Protein AF-A0A377JZY9-F1 (afdb_monomer_lite)

Secondary structure (DSSP, 8-state):
----SSHHHHHHHHTT-HHHHHHHHHHHTGGGS-TT--EEETTTEEE---------SSEEE-SS--------SS--------GGGEEEEEEEETTTTEEEEEE------------------

Structure (mmCIF, N/CA/C/O backbone):
data_AF-A0A377JZY9-F1
#
_entry.id   AF-A0A377JZY9-F1
#
loop_
_atom_site.group_PDB
_atom_site.id
_atom_site.type_symbol
_atom_site.label_atom_id
_atom_site.label_alt_id
_atom_site.label_comp_id
_atom_site.label_asym_id
_atom_site.label_entity_id
_atom_site.label_seq_id
_atom_site.pdbx_PDB_ins_code
_atom_site.Cartn_x
_atom_site.Cartn_y
_atom_site.Cartn_z
_atom_site.occupancy
_atom_site.B_iso_or_equiv
_atom_site.auth_seq_id
_atom_site.auth_comp_id
_atom_site.auth_asym_id
_atom_site.auth_atom_id
_atom_site.pdbx_PDB_model_num
ATOM 1 N N . MET A 1 1 ? 12.559 1.291 -0.035 1.00 84.06 1 MET A N 1
ATOM 2 C CA . MET A 1 1 ? 11.722 0.525 0.909 1.00 84.06 1 MET A CA 1
ATOM 3 C C . MET A 1 1 ? 12.295 0.697 2.303 1.00 84.06 1 MET A C 1
ATOM 5 O O . MET A 1 1 ? 13.511 0.614 2.439 1.00 84.06 1 MET A O 1
ATOM 9 N N . ARG A 1 2 ? 11.457 0.958 3.306 1.00 88.44 2 ARG A N 1
ATOM 10 C CA . ARG A 1 2 ? 11.845 0.944 4.722 1.00 88.44 2 ARG A CA 1
ATOM 11 C C . ARG A 1 2 ? 10.954 -0.075 5.419 1.00 88.44 2 ARG A C 1
ATOM 13 O O . ARG A 1 2 ? 9.745 -0.024 5.231 1.00 88.44 2 ARG A O 1
ATOM 20 N N . ILE A 1 3 ? 11.560 -0.987 6.169 1.00 90.12 3 ILE A N 1
ATOM 21 C CA . ILE A 1 3 ? 10.845 -1.999 6.950 1.00 90.12 3 ILE A CA 1
ATOM 22 C C . ILE A 1 3 ? 10.787 -1.498 8.391 1.00 90.12 3 ILE A C 1
ATOM 24 O O . ILE A 1 3 ? 11.766 -0.940 8.892 1.00 90.12 3 ILE A O 1
ATOM 28 N N . ILE A 1 4 ? 9.613 -1.620 8.999 1.00 91.56 4 ILE A N 1
ATOM 29 C CA . ILE A 1 4 ? 9.320 -1.220 10.373 1.00 91.56 4 ILE A CA 1
ATOM 30 C C . ILE A 1 4 ? 8.602 -2.405 10.999 1.00 91.56 4 ILE A C 1
ATOM 32 O O . ILE A 1 4 ? 7.679 -2.944 10.390 1.00 91.56 4 ILE A O 1
ATOM 36 N N . ASP A 1 5 ? 9.048 -2.819 12.178 1.00 89.88 5 ASP A N 1
ATOM 37 C CA . ASP A 1 5 ? 8.663 -4.106 12.754 1.00 89.88 5 ASP A CA 1
ATOM 38 C C . ASP A 1 5 ? 7.245 -4.081 13.332 1.00 89.88 5 ASP A C 1
ATOM 40 O O . ASP A 1 5 ? 6.563 -5.103 13.357 1.00 89.88 5 ASP A O 1
ATOM 44 N N . ASN A 1 6 ? 6.784 -2.920 13.809 1.00 89.69 6 ASN A N 1
ATOM 45 C CA . ASN A 1 6 ? 5.457 -2.770 14.399 1.00 89.69 6 ASN A CA 1
ATOM 46 C C . ASN A 1 6 ? 4.952 -1.313 14.398 1.00 89.69 6 ASN A C 1
ATOM 48 O O . ASN A 1 6 ? 5.674 -0.361 14.082 1.00 89.69 6 ASN A O 1
ATOM 52 N N . LEU A 1 7 ? 3.681 -1.144 14.780 1.00 89.94 7 LEU A N 1
ATOM 53 C CA . LEU A 1 7 ? 3.007 0.156 14.827 1.00 89.94 7 LEU A CA 1
ATOM 54 C C . LEU A 1 7 ? 3.611 1.108 15.874 1.00 89.94 7 LEU A C 1
ATOM 56 O O . LEU A 1 7 ? 3.632 2.318 15.660 1.00 89.94 7 LEU A O 1
ATOM 60 N N . GLU A 1 8 ? 4.129 0.595 16.990 1.00 9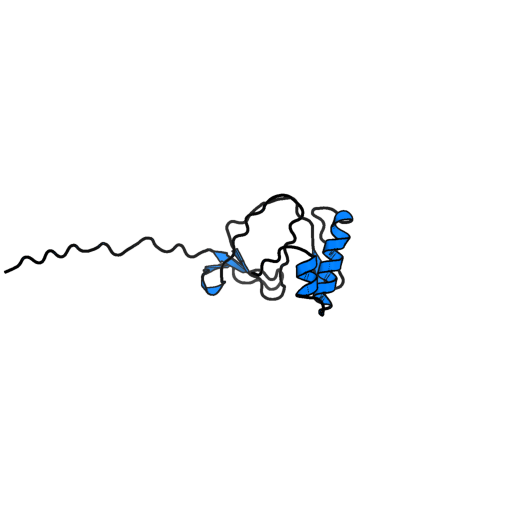0.88 8 GLU A N 1
ATOM 61 C CA . GLU A 1 8 ? 4.743 1.429 18.029 1.00 90.88 8 GLU A CA 1
ATOM 62 C C . GLU A 1 8 ? 6.031 2.089 17.519 1.00 90.88 8 GLU A C 1
ATOM 64 O O . GLU A 1 8 ? 6.203 3.305 17.623 1.00 90.88 8 GLU A O 1
ATOM 69 N N . GLN A 1 9 ? 6.894 1.315 16.862 1.00 91.50 9 GLN A N 1
ATOM 70 C CA . GLN A 1 9 ? 8.100 1.824 16.217 1.00 91.50 9 GLN A CA 1
ATOM 71 C C . GLN A 1 9 ? 7.754 2.830 15.108 1.00 91.50 9 GLN A C 1
ATOM 73 O O . GLN A 1 9 ? 8.415 3.863 14.974 1.00 91.50 9 GLN A O 1
ATOM 78 N N . PHE A 1 10 ? 6.684 2.578 14.343 1.00 90.94 10 PHE A N 1
ATOM 79 C CA . PHE A 1 10 ? 6.182 3.532 13.352 1.00 90.94 10 PHE A CA 1
ATOM 80 C C . PHE A 1 10 ? 5.818 4.879 13.997 1.00 90.94 10 PHE A C 1
ATOM 82 O O . PHE A 1 10 ? 6.236 5.926 13.498 1.00 90.94 10 PHE A O 1
ATOM 89 N N . ARG A 1 11 ? 5.107 4.865 15.135 1.00 90.38 11 ARG A N 1
ATOM 90 C CA . ARG A 1 11 ? 4.751 6.082 15.888 1.00 90.38 11 ARG A CA 1
ATOM 91 C C . ARG A 1 11 ? 5.983 6.845 16.356 1.00 90.38 11 ARG A C 1
ATOM 93 O O . ARG A 1 11 ? 6.013 8.061 16.215 1.00 90.38 11 ARG A O 1
ATOM 100 N N . GLN A 1 12 ? 7.002 6.154 16.862 1.00 89.31 12 GLN A N 1
ATOM 101 C CA . GLN A 1 12 ? 8.242 6.792 17.318 1.00 89.31 12 GLN A CA 1
ATOM 102 C C . GLN A 1 12 ? 8.995 7.477 16.168 1.00 89.31 12 GLN A C 1
ATOM 104 O O . GLN A 1 12 ? 9.477 8.597 16.321 1.00 89.31 12 GLN A O 1
ATOM 109 N N . ILE A 1 13 ? 9.062 6.834 14.998 1.00 88.50 13 ILE A N 1
ATOM 110 C CA . ILE A 1 13 ? 9.760 7.371 13.820 1.00 88.50 13 ILE A CA 1
ATOM 111 C C . ILE A 1 13 ? 9.002 8.559 13.206 1.00 88.50 13 ILE A C 1
ATOM 113 O O . ILE A 1 13 ? 9.627 9.496 12.707 1.00 88.50 13 ILE A O 1
ATOM 117 N N . TYR A 1 14 ? 7.667 8.518 13.211 1.00 84.81 14 TYR A N 1
ATOM 118 C CA . TYR A 1 14 ? 6.818 9.433 12.442 1.00 84.81 14 TYR A CA 1
ATOM 119 C C . TYR A 1 14 ? 5.882 10.311 13.291 1.00 84.81 14 TYR A C 1
ATOM 121 O O . TYR A 1 14 ? 4.898 10.847 12.776 1.00 84.81 14 TYR A O 1
ATOM 129 N N . ALA A 1 15 ? 6.216 10.514 14.569 1.00 72.19 15 ALA A N 1
ATOM 130 C CA . ALA A 1 15 ? 5.380 11.169 15.581 1.00 72.19 15 ALA A CA 1
ATOM 131 C C . ALA A 1 15 ? 4.814 12.552 15.193 1.00 72.19 15 ALA A C 1
ATOM 133 O O . ALA A 1 15 ? 3.741 12.931 15.658 1.00 72.19 15 ALA A O 1
ATOM 134 N N . SER A 1 16 ? 5.515 13.322 14.353 1.00 70.12 16 SER A N 1
ATOM 135 C CA . SER A 1 16 ? 5.248 14.752 14.137 1.00 70.12 16 SER A CA 1
ATOM 136 C C . SER A 1 16 ? 4.574 15.119 12.803 1.00 70.12 16 SER A C 1
ATOM 138 O O . SER A 1 16 ? 4.546 16.292 12.435 1.00 70.12 16 SER A O 1
ATOM 140 N N . GLY A 1 17 ? 3.988 14.167 12.064 1.00 77.44 17 GLY A N 1
ATOM 141 C CA . GLY A 1 17 ? 3.331 14.453 10.778 1.00 77.44 17 GLY A CA 1
ATOM 142 C C . GLY A 1 17 ? 1.838 14.128 10.741 1.00 77.44 17 GLY A C 1
ATOM 143 O O . GLY A 1 17 ? 1.471 12.966 10.882 1.00 77.44 17 GLY A O 1
ATOM 144 N N . LYS A 1 18 ? 0.983 15.113 10.408 1.00 78.19 18 LYS A N 1
ATOM 145 C CA . LYS A 1 18 ? -0.470 14.910 10.183 1.00 78.19 18 LYS A CA 1
ATOM 146 C C . LYS A 1 18 ? -0.765 13.746 9.226 1.00 78.19 18 LYS A C 1
ATOM 148 O O . LYS A 1 18 ? -1.666 12.958 9.478 1.00 78.19 18 LYS A O 1
ATOM 153 N N . LYS A 1 19 ? 0.032 13.599 8.158 1.00 81.19 19 LYS A N 1
ATOM 154 C CA . LYS A 1 19 ? -0.099 12.488 7.197 1.00 81.19 19 LYS A CA 1
ATOM 155 C C . LYS A 1 19 ? 0.111 11.113 7.840 1.00 81.19 19 LYS A C 1
ATOM 157 O O . LYS A 1 19 ? -0.594 10.169 7.519 1.00 81.19 19 LYS A O 1
ATOM 162 N N . TRP A 1 20 ? 1.054 11.010 8.774 1.00 87.75 20 TRP A N 1
ATOM 163 C CA . TRP A 1 20 ? 1.384 9.754 9.441 1.00 87.75 20 TRP A CA 1
ATOM 164 C C . TRP A 1 20 ? 0.383 9.419 10.540 1.00 87.75 20 TRP A C 1
ATOM 166 O O . TRP A 1 20 ? 0.080 8.249 10.741 1.00 87.75 20 TRP A O 1
ATOM 176 N N . GLN A 1 21 ? -0.195 10.437 11.183 1.00 87.81 21 GLN A N 1
ATOM 177 C CA . GLN A 1 21 ? -1.319 10.258 12.102 1.00 87.81 21 GLN A CA 1
ATOM 178 C C . GLN A 1 21 ? -2.529 9.631 11.397 1.00 87.81 21 GLN A C 1
ATOM 180 O O . GLN A 1 21 ? -3.122 8.712 11.948 1.00 87.81 21 GLN A O 1
ATOM 185 N N . ARG A 1 22 ? -2.836 10.036 10.152 1.00 89.19 22 ARG A N 1
ATOM 186 C CA . ARG A 1 22 ? -3.894 9.389 9.351 1.00 89.19 22 ARG A CA 1
ATOM 187 C C . ARG A 1 22 ? -3.599 7.918 9.055 1.00 89.19 22 ARG A C 1
ATOM 189 O O . ARG A 1 22 ? -4.516 7.108 9.081 1.00 89.19 22 ARG A O 1
ATOM 196 N N . CYS A 1 23 ? -2.337 7.554 8.816 1.00 90.38 23 CYS A N 1
ATOM 197 C CA . CYS A 1 23 ? -1.967 6.143 8.664 1.00 90.38 23 CYS A CA 1
ATOM 198 C C . CYS A 1 23 ? -2.214 5.350 9.954 1.00 90.38 23 CYS A C 1
ATOM 200 O O . CYS A 1 23 ? -2.704 4.230 9.886 1.00 90.38 23 CYS A O 1
ATOM 202 N N . VAL A 1 24 ? -1.893 5.924 11.119 1.00 90.88 24 VAL A N 1
ATOM 203 C CA . VAL A 1 24 ? -2.156 5.274 12.413 1.00 90.88 24 VAL A CA 1
ATOM 204 C C . VAL A 1 24 ? -3.661 5.102 12.636 1.00 90.88 24 VAL A C 1
ATOM 206 O O . VAL A 1 24 ? -4.080 3.998 12.958 1.00 90.88 24 VAL A O 1
ATOM 209 N N . GLU A 1 25 ? -4.460 6.141 12.376 1.00 90.62 25 GLU A N 1
ATOM 210 C CA . GLU A 1 25 ? -5.930 6.100 12.454 1.00 90.62 25 GLU A CA 1
ATOM 211 C C . GLU A 1 25 ? -6.518 5.000 11.551 1.00 90.62 25 GLU A C 1
ATOM 213 O O . GLU A 1 25 ? -7.375 4.233 11.980 1.00 90.62 25 GLU A O 1
ATOM 218 N N . ALA A 1 26 ? -6.017 4.871 10.317 1.00 92.06 26 ALA A N 1
ATOM 219 C CA . ALA A 1 26 ? -6.450 3.825 9.390 1.00 92.06 26 ALA A CA 1
ATOM 220 C C . ALA A 1 26 ? -6.103 2.409 9.883 1.00 92.06 26 ALA A C 1
ATOM 222 O O . ALA A 1 26 ? -6.926 1.504 9.761 1.00 92.06 26 ALA A O 1
ATOM 223 N N . ILE A 1 27 ? -4.903 2.218 10.444 1.00 91.56 27 ILE A N 1
ATOM 224 C CA . ILE A 1 27 ? -4.460 0.924 10.984 1.00 91.56 27 ILE A CA 1
ATOM 225 C C . ILE A 1 27 ? -5.270 0.547 12.230 1.00 91.56 27 ILE A C 1
ATOM 227 O O . ILE A 1 27 ? -5.660 -0.605 12.376 1.00 91.56 27 ILE A O 1
ATOM 231 N N . GLU A 1 28 ? -5.556 1.500 13.118 1.00 91.56 28 GLU A N 1
ATOM 232 C CA . GLU A 1 28 ? -6.379 1.253 14.311 1.00 91.56 28 GLU A CA 1
ATOM 233 C C . GLU A 1 28 ? -7.844 0.949 13.966 1.00 91.56 28 GLU A C 1
ATOM 235 O O . GLU A 1 28 ? -8.515 0.241 14.710 1.00 91.56 28 GLU A O 1
ATOM 240 N N . ASN A 1 29 ? -8.343 1.446 12.831 1.00 91.19 29 ASN A N 1
ATOM 241 C CA . ASN A 1 29 ? -9.715 1.217 12.378 1.00 91.19 29 ASN A CA 1
ATOM 242 C C . ASN A 1 29 ? -9.889 -0.065 11.535 1.00 91.19 29 ASN A C 1
ATOM 244 O O . ASN A 1 29 ? -10.950 -0.277 10.946 1.00 91.19 29 ASN A O 1
ATOM 248 N N . ILE A 1 30 ? -8.861 -0.911 11.433 1.00 90.19 30 ILE A N 1
ATOM 249 C CA . ILE A 1 30 ? -8.831 -2.014 10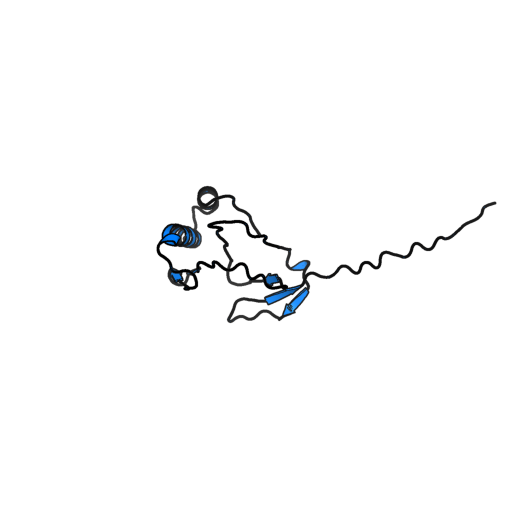.465 1.00 90.19 30 ILE A CA 1
ATOM 250 C C . ILE A 1 30 ? -9.911 -3.081 10.702 1.00 90.19 30 ILE A C 1
ATOM 252 O O . ILE A 1 30 ? -10.442 -3.638 9.745 1.00 90.19 30 ILE A O 1
ATOM 256 N N . ASP A 1 31 ? -10.305 -3.302 11.957 1.00 87.94 31 ASP A N 1
ATOM 257 C CA . ASP A 1 31 ? -11.352 -4.267 12.321 1.00 87.94 31 ASP A CA 1
ATOM 258 C C . ASP A 1 31 ? -12.763 -3.808 11.912 1.00 87.94 31 ASP A C 1
ATOM 260 O O . ASP A 1 31 ? -13.695 -4.610 11.857 1.00 87.94 31 ASP A O 1
ATOM 264 N N . ASN A 1 32 ? -12.931 -2.520 11.597 1.00 89.56 32 ASN A N 1
ATOM 265 C CA . ASN A 1 32 ? -14.216 -1.932 11.217 1.00 89.56 32 ASN A CA 1
ATOM 266 C C . ASN A 1 32 ? -14.397 -1.803 9.698 1.00 89.56 32 ASN A C 1
ATOM 268 O O . ASN A 1 32 ? -15.438 -1.314 9.250 1.00 89.56 32 ASN A O 1
ATOM 272 N N . ILE A 1 33 ? -13.399 -2.183 8.894 1.00 90.12 33 ILE A N 1
ATOM 273 C CA . ILE A 1 33 ? -13.460 -2.048 7.435 1.00 90.12 33 ILE A CA 1
ATOM 274 C C . ILE A 1 33 ? -13.705 -3.385 6.745 1.00 90.12 33 ILE A C 1
ATOM 276 O O . ILE A 1 33 ? -13.258 -4.443 7.181 1.00 90.12 33 ILE A O 1
ATOM 280 N N . GLN A 1 34 ? -14.431 -3.331 5.629 1.00 89.50 34 GLN A N 1
ATOM 281 C CA . GLN A 1 34 ? -14.734 -4.521 4.842 1.00 89.50 34 GLN A CA 1
ATOM 282 C C . GLN A 1 34 ? -13.567 -4.835 3.893 1.00 89.50 34 GLN A C 1
ATOM 284 O O . GLN A 1 34 ? -13.135 -3.949 3.146 1.00 89.50 34 GLN A O 1
ATOM 289 N N . PRO A 1 35 ? -13.071 -6.086 3.857 1.00 90.75 35 PRO A N 1
ATOM 290 C CA . PRO A 1 35 ? -12.077 -6.497 2.873 1.00 90.75 35 PRO A CA 1
ATOM 291 C C . PRO A 1 35 ? -12.544 -6.221 1.439 1.00 90.75 35 PRO A C 1
ATOM 293 O O . PRO A 1 35 ? -13.712 -6.406 1.103 1.00 90.75 35 PRO A O 1
ATOM 296 N N . GLY A 1 36 ? -11.631 -5.772 0.581 1.00 89.50 36 GLY A N 1
ATOM 297 C CA . GLY A 1 36 ? -11.932 -5.443 -0.815 1.00 89.50 36 GLY A CA 1
ATOM 298 C C . GLY A 1 36 ? -12.541 -4.050 -1.039 1.00 89.50 36 GLY A C 1
ATOM 299 O O . GLY A 1 36 ? -12.520 -3.569 -2.176 1.00 89.50 36 GLY A O 1
ATOM 300 N N . VAL A 1 37 ? -12.985 -3.358 0.016 1.00 91.88 37 VAL A N 1
ATOM 301 C CA . VAL A 1 37 ? -13.571 -2.011 -0.070 1.00 91.88 37 VAL A CA 1
ATOM 302 C C . VAL A 1 37 ? -12.502 -0.941 0.160 1.00 91.88 37 VAL A C 1
ATOM 304 O O . VAL A 1 37 ? -11.713 -1.014 1.099 1.00 91.88 37 VAL A O 1
ATOM 307 N N . ALA A 1 38 ? -12.456 0.055 -0.728 1.00 92.31 38 ALA A N 1
ATOM 308 C CA . ALA A 1 38 ? -11.569 1.203 -0.580 1.00 92.31 38 ALA A CA 1
ATOM 309 C C . ALA A 1 38 ? -12.189 2.252 0.352 1.00 92.31 38 ALA A C 1
ATOM 311 O O . ALA A 1 38 ? -13.349 2.632 0.194 1.00 92.31 38 ALA A O 1
ATOM 312 N N . HIS A 1 39 ? -11.388 2.744 1.289 1.00 92.31 39 HIS A N 1
ATOM 313 C CA . HIS A 1 39 ? -11.739 3.783 2.247 1.00 92.31 39 HIS A CA 1
ATOM 314 C C . HIS A 1 39 ? -10.758 4.948 2.132 1.00 92.31 39 HIS A C 1
ATOM 316 O O . HIS A 1 39 ? -9.590 4.757 1.794 1.00 92.31 39 HIS A O 1
ATOM 322 N N . SER A 1 40 ? -11.209 6.157 2.459 1.00 91.50 40 SER A N 1
ATOM 323 C CA . SER A 1 40 ? -10.363 7.352 2.434 1.00 91.50 40 SER A CA 1
ATOM 324 C C . SER A 1 40 ? -10.488 8.136 3.732 1.00 91.50 40 SER A C 1
ATOM 326 O O . SER A 1 40 ? -11.566 8.211 4.319 1.00 91.50 40 SER A O 1
ATOM 328 N N . ILE A 1 41 ? -9.382 8.739 4.168 1.00 89.31 41 ILE A N 1
ATOM 329 C CA . ILE A 1 41 ? -9.366 9.688 5.282 1.00 89.31 41 ILE A CA 1
ATOM 330 C C . ILE A 1 41 ? -9.014 11.069 4.732 1.00 89.31 41 ILE A C 1
ATOM 332 O O . ILE A 1 41 ? -7.849 11.398 4.471 1.00 89.31 41 ILE A O 1
ATOM 336 N N . GLY A 1 42 ? -10.060 11.875 4.541 1.00 86.06 42 GLY A N 1
ATOM 337 C CA . GLY A 1 42 ? -9.966 13.147 3.830 1.00 86.06 42 GLY A CA 1
ATOM 338 C C . GLY A 1 42 ? -9.456 12.959 2.398 1.00 86.06 42 GLY A C 1
ATOM 339 O O . GLY A 1 42 ? -9.760 11.968 1.741 1.00 86.06 42 GLY A O 1
ATOM 340 N N . ASP A 1 43 ? -8.645 13.905 1.940 1.00 84.50 43 ASP A N 1
ATOM 341 C CA . ASP A 1 43 ? -7.962 13.914 0.640 1.00 84.50 43 ASP A CA 1
ATOM 342 C C . ASP A 1 43 ? -6.548 13.298 0.684 1.00 84.50 43 ASP A C 1
ATOM 344 O O . ASP A 1 43 ? -5.852 13.224 -0.328 1.00 84.50 43 ASP A O 1
ATOM 348 N N . SER A 1 44 ? -6.108 12.871 1.870 1.00 84.62 44 SER A N 1
ATOM 349 C CA . SER A 1 44 ? -4.694 12.611 2.162 1.00 84.62 44 SER A CA 1
ATOM 350 C C . SER A 1 44 ? -4.287 11.138 2.148 1.00 84.62 44 SER A C 1
ATOM 352 O O . SER A 1 44 ? -3.106 10.834 1.977 1.00 84.62 44 SER A O 1
ATOM 354 N N . LEU A 1 45 ? -5.243 10.226 2.343 1.00 90.44 45 LEU A N 1
ATOM 355 C CA . LEU A 1 45 ? -4.991 8.793 2.452 1.00 90.44 45 LEU A CA 1
ATOM 356 C C . LEU A 1 45 ? -6.165 8.015 1.870 1.00 90.44 45 LEU A C 1
ATOM 358 O O . LEU A 1 45 ? -7.314 8.274 2.220 1.00 90.44 45 LEU A O 1
ATOM 362 N N . THR A 1 46 ? -5.858 7.033 1.030 1.00 91.75 46 THR A N 1
ATOM 363 C CA . THR A 1 46 ? -6.790 5.979 0.621 1.00 91.75 46 THR A CA 1
ATOM 364 C C . THR A 1 46 ? -6.174 4.637 0.992 1.00 91.75 46 THR A C 1
ATOM 366 O O . THR A 1 46 ? -4.975 4.445 0.803 1.00 91.75 46 THR A O 1
ATOM 369 N N . TYR A 1 47 ? -6.972 3.738 1.558 1.00 93.12 47 TYR A N 1
ATOM 370 C CA . TYR A 1 47 ? -6.536 2.440 2.062 1.00 93.12 47 TYR A CA 1
ATOM 371 C C . TYR A 1 47 ? -7.618 1.381 1.847 1.00 93.12 47 TYR A C 1
ATOM 373 O O . TYR A 1 47 ? -8.795 1.691 1.662 1.00 93.12 47 TYR A O 1
ATOM 381 N N . ARG A 1 48 ? -7.205 0.117 1.841 1.00 92.88 48 ARG A N 1
ATOM 382 C CA . ARG A 1 48 ? -8.071 -1.049 1.675 1.00 92.88 48 ARG A CA 1
ATOM 383 C C . ARG A 1 48 ? -7.416 -2.241 2.358 1.00 92.88 48 ARG A C 1
ATOM 385 O O . ARG A 1 48 ? -6.195 -2.358 2.328 1.00 92.88 48 ARG A O 1
ATOM 392 N N . VAL A 1 49 ? -8.224 -3.135 2.921 1.00 91.38 49 VAL A N 1
ATOM 393 C CA . VAL A 1 49 ? -7.760 -4.466 3.333 1.00 91.38 49 VAL A CA 1
ATOM 394 C C . VAL A 1 49 ? -7.885 -5.418 2.156 1.00 91.38 49 VAL A C 1
ATOM 396 O O . VAL A 1 49 ? -8.966 -5.585 1.589 1.00 91.38 49 VAL A O 1
ATOM 399 N N . GLU A 1 50 ? -6.770 -6.041 1.797 1.00 88.38 50 GLU A N 1
ATOM 400 C CA . GLU A 1 50 ? -6.706 -7.100 0.797 1.00 88.38 50 GLU A CA 1
ATOM 401 C C . GLU A 1 50 ? -6.377 -8.422 1.483 1.00 88.38 50 GLU A C 1
ATOM 403 O O . GLU A 1 50 ? -5.533 -8.483 2.376 1.00 88.38 50 GLU A O 1
ATOM 408 N N . THR A 1 51 ? -7.085 -9.477 1.085 1.00 84.38 51 THR A N 1
ATOM 409 C CA . THR A 1 51 ? -6.895 -10.842 1.595 1.00 84.38 51 THR A CA 1
ATOM 410 C C . THR A 1 51 ? -6.252 -11.764 0.566 1.00 84.38 51 THR A C 1
ATOM 412 O O . THR A 1 51 ? -5.850 -12.874 0.911 1.00 84.38 51 THR A O 1
ATOM 415 N N . ASP A 1 52 ? -6.156 -11.321 -0.689 1.00 78.62 52 ASP A N 1
ATOM 416 C CA . ASP A 1 52 ? -5.510 -12.072 -1.758 1.00 78.62 52 ASP A CA 1
ATOM 417 C C . ASP A 1 52 ? -4.017 -11.723 -1.833 1.00 78.62 52 ASP A C 1
ATOM 419 O O . ASP A 1 52 ? -3.591 -10.613 -1.526 1.00 78.62 52 ASP A O 1
ATOM 423 N N . SER A 1 53 ? -3.220 -12.701 -2.246 1.00 67.12 53 SER A N 1
ATOM 424 C CA . SER A 1 53 ? -1.766 -12.615 -2.396 1.00 67.12 53 SER A CA 1
ATOM 425 C C . SER A 1 53 ? -1.329 -12.558 -3.862 1.00 67.12 53 SER A C 1
ATOM 427 O O . SER A 1 53 ? -0.141 -12.732 -4.159 1.00 67.12 53 SER A O 1
ATOM 429 N N . ALA A 1 54 ? -2.275 -12.337 -4.783 1.00 65.38 54 ALA A N 1
ATOM 430 C CA . ALA A 1 54 ? -2.009 -12.222 -6.210 1.00 65.38 54 ALA A CA 1
ATOM 431 C C . ALA A 1 54 ? -0.850 -11.246 -6.455 1.00 65.38 54 ALA A C 1
ATOM 433 O O . ALA A 1 54 ? -0.931 -10.049 -6.191 1.00 65.38 54 ALA A O 1
ATOM 434 N N . THR A 1 55 ? 0.272 -11.799 -6.912 1.00 65.44 55 THR A N 1
ATOM 435 C CA . THR A 1 55 ? 1.501 -11.044 -7.135 1.00 65.44 55 THR A CA 1
ATOM 436 C C . THR A 1 55 ? 1.691 -10.883 -8.634 1.00 65.44 55 THR A C 1
ATOM 438 O O . THR A 1 55 ? 1.850 -11.874 -9.351 1.00 65.44 55 THR A O 1
ATOM 441 N N . ASP A 1 56 ? 1.694 -9.641 -9.110 1.00 68.12 56 ASP A N 1
ATOM 442 C CA . ASP A 1 56 ? 2.071 -9.338 -10.486 1.00 68.12 56 ASP A CA 1
ATOM 443 C C . ASP A 1 56 ? 3.542 -9.701 -10.738 1.00 68.12 56 ASP A C 1
ATOM 445 O O . ASP A 1 56 ? 4.415 -9.537 -9.887 1.00 68.12 56 ASP A O 1
ATOM 449 N N . ALA A 1 57 ? 3.853 -10.166 -11.950 1.00 80.88 57 ALA A N 1
ATOM 450 C CA . ALA A 1 57 ? 5.226 -10.510 -12.340 1.00 80.88 57 ALA A CA 1
ATOM 451 C C . ALA A 1 57 ? 6.144 -9.279 -12.535 1.00 80.88 57 ALA A C 1
ATOM 453 O O . ALA A 1 57 ? 7.331 -9.429 -12.844 1.00 80.88 57 ALA A O 1
ATOM 454 N N . LEU A 1 58 ? 5.595 -8.067 -12.412 1.00 90.81 58 LEU A N 1
ATOM 455 C CA . LEU A 1 58 ? 6.270 -6.793 -12.642 1.00 90.81 58 LEU A CA 1
ATOM 456 C C . LEU A 1 58 ? 6.404 -6.006 -11.337 1.00 90.81 58 LEU A C 1
ATOM 458 O O . LEU A 1 58 ? 5.591 -6.118 -10.428 1.00 90.81 58 LEU A O 1
ATOM 462 N N . PHE A 1 59 ? 7.432 -5.167 -11.274 1.00 92.19 59 PHE A N 1
ATOM 463 C CA . PHE A 1 59 ? 7.581 -4.175 -10.219 1.00 92.19 59 PHE A CA 1
ATOM 464 C C . PHE A 1 59 ? 6.698 -2.973 -10.525 1.00 92.19 59 PHE A C 1
ATOM 466 O O . PHE A 1 59 ? 6.677 -2.500 -11.662 1.00 92.19 59 PHE A O 1
ATOM 473 N N . THR A 1 60 ? 6.070 -2.425 -9.493 1.00 92.50 60 THR A N 1
ATOM 474 C CA . THR A 1 60 ? 5.322 -1.170 -9.580 1.00 92.50 60 THR A CA 1
ATOM 475 C C . THR A 1 60 ? 6.151 -0.035 -8.989 1.00 92.50 60 THR A C 1
ATOM 477 O O . THR A 1 60 ? 6.762 -0.171 -7.928 1.00 92.50 60 THR A O 1
ATOM 480 N N . GLY A 1 61 ? 6.203 1.093 -9.694 1.00 92.38 61 GLY A N 1
ATOM 481 C CA . GLY A 1 61 ? 6.811 2.329 -9.218 1.00 92.38 61 GLY A CA 1
ATOM 482 C C . GLY A 1 61 ? 5.788 3.455 -9.098 1.00 92.38 61 GLY A C 1
ATOM 483 O O . GLY A 1 61 ? 4.970 3.645 -9.992 1.00 92.38 61 GLY A O 1
ATOM 484 N N . HIS A 1 62 ? 5.904 4.238 -8.024 1.00 92.50 62 HIS A N 1
ATOM 485 C CA . HIS A 1 62 ? 5.078 5.421 -7.742 1.00 92.50 62 HIS A CA 1
ATOM 486 C C . HIS A 1 62 ? 5.925 6.702 -7.752 1.00 92.50 62 HIS A C 1
ATOM 488 O O . HIS A 1 62 ? 7.153 6.622 -7.584 1.00 92.50 62 HIS A O 1
ATOM 494 N N . ARG A 1 63 ? 5.311 7.871 -7.977 1.00 91.19 63 ARG A N 1
ATOM 495 C CA . ARG A 1 63 ? 5.986 9.187 -7.966 1.00 91.19 63 ARG A CA 1
ATOM 496 C C . ARG A 1 63 ? 5.319 10.188 -7.026 1.00 91.19 63 ARG A C 1
ATOM 498 O O . ARG A 1 63 ? 6.031 10.960 -6.389 1.00 91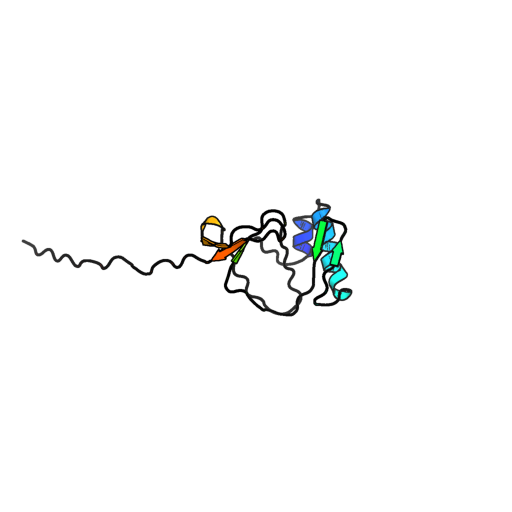.19 63 ARG A O 1
ATOM 505 N N . ARG A 1 64 ? 3.987 10.198 -6.957 1.00 89.69 64 ARG A N 1
ATOM 506 C CA . ARG A 1 64 ? 3.203 11.186 -6.200 1.00 89.69 64 ARG A CA 1
ATOM 507 C C . ARG A 1 64 ? 2.856 10.701 -4.800 1.00 89.69 64 ARG A C 1
ATOM 509 O O . ARG A 1 64 ? 2.931 11.485 -3.853 1.00 89.69 64 ARG A O 1
ATOM 516 N N . TYR A 1 65 ? 2.495 9.431 -4.667 1.00 88.56 65 TYR A N 1
ATOM 517 C CA . TYR A 1 65 ? 2.048 8.841 -3.416 1.00 88.56 65 TYR A CA 1
ATOM 518 C C . TYR A 1 65 ? 3.080 7.863 -2.857 1.00 88.56 65 TYR A C 1
ATOM 520 O O . TYR A 1 65 ? 3.844 7.221 -3.579 1.00 88.56 65 TYR A O 1
ATOM 528 N N . PHE A 1 66 ? 3.104 7.764 -1.530 1.00 87.12 66 PHE A N 1
ATOM 529 C CA . PHE A 1 66 ? 3.846 6.724 -0.830 1.00 87.12 66 PHE A CA 1
ATOM 530 C C . PHE A 1 66 ? 2.899 5.581 -0.509 1.00 87.12 66 PHE A C 1
ATOM 532 O O . PHE A 1 66 ? 1.801 5.807 -0.007 1.00 87.12 66 PHE A O 1
ATOM 539 N N . GLU A 1 67 ? 3.357 4.364 -0.756 1.00 89.50 67 GLU A N 1
ATOM 540 C CA . GLU A 1 67 ? 2.618 3.157 -0.422 1.00 89.50 67 GLU A CA 1
ATOM 541 C C . GLU A 1 67 ? 3.060 2.635 0.951 1.00 89.50 67 GLU A C 1
ATOM 543 O O . GLU A 1 67 ? 4.255 2.620 1.271 1.00 89.50 67 GLU A O 1
ATOM 548 N N . VAL A 1 68 ? 2.092 2.228 1.772 1.00 89.94 68 VAL A N 1
ATOM 549 C CA . VAL A 1 68 ? 2.321 1.640 3.094 1.00 89.94 68 VAL A CA 1
ATOM 550 C C . VAL A 1 68 ? 1.594 0.307 3.142 1.00 89.94 68 VAL A C 1
ATOM 552 O O . VAL A 1 68 ? 0.375 0.263 3.010 1.00 89.94 68 VAL A O 1
ATOM 555 N N . HIS A 1 69 ? 2.348 -0.766 3.365 1.00 90.44 69 HIS A N 1
ATOM 556 C CA . HIS A 1 69 ? 1.812 -2.112 3.558 1.00 90.44 69 HIS A CA 1
ATOM 557 C C . HIS A 1 69 ? 1.861 -2.456 5.044 1.00 90.44 69 HIS A C 1
ATOM 559 O O . HIS A 1 69 ? 2.942 -2.454 5.636 1.00 90.44 69 HIS A O 1
ATOM 565 N N . TYR A 1 70 ? 0.702 -2.733 5.644 1.00 90.81 70 TYR A N 1
ATOM 566 C CA . TYR A 1 70 ? 0.592 -3.195 7.028 1.00 90.81 70 TYR A CA 1
ATOM 567 C C . TYR A 1 70 ? 0.107 -4.646 7.049 1.00 90.81 70 TYR A C 1
ATOM 569 O O . TYR A 1 70 ? -1.009 -4.947 6.632 1.00 90.81 70 TYR A O 1
ATOM 577 N N . TYR A 1 71 ? 0.972 -5.549 7.507 1.00 89.00 71 TYR A N 1
ATOM 578 C CA . TYR A 1 71 ? 0.714 -6.986 7.500 1.00 89.00 71 TYR A CA 1
ATOM 579 C C . TYR A 1 71 ? -0.081 -7.414 8.731 1.00 89.00 71 TYR A C 1
ATOM 581 O O . TYR A 1 71 ? 0.447 -7.397 9.839 1.00 89.00 71 TYR A O 1
ATOM 589 N N . LEU A 1 72 ? -1.338 -7.815 8.516 1.00 87.69 72 LEU A N 1
ATOM 590 C CA . LEU A 1 72 ? -2.251 -8.249 9.579 1.00 87.69 72 LEU A CA 1
ATOM 591 C C . LEU A 1 72 ? -1.996 -9.684 10.043 1.00 87.69 72 LEU A C 1
ATOM 593 O O . LEU A 1 72 ? -1.821 -9.942 11.230 1.00 87.69 72 LEU A O 1
ATOM 597 N N . GLN A 1 73 ? -2.002 -10.629 9.104 1.00 85.88 73 GLN A N 1
ATOM 598 C CA . GLN A 1 73 ? -1.881 -12.050 9.400 1.00 85.88 73 GLN A CA 1
ATOM 599 C C . GLN A 1 73 ? -1.160 -12.778 8.268 1.00 85.88 73 GLN A C 1
ATOM 601 O O . GLN A 1 73 ? -1.309 -12.450 7.093 1.00 85.88 73 GLN A O 1
ATOM 606 N N . GLY A 1 74 ? -0.408 -13.814 8.638 1.00 86.44 74 GLY A N 1
ATOM 607 C CA . GLY A 1 74 ? 0.292 -14.674 7.695 1.00 86.44 74 GLY A CA 1
ATOM 608 C C . GLY A 1 74 ? 1.665 -14.134 7.314 1.00 86.44 74 GLY A C 1
ATOM 609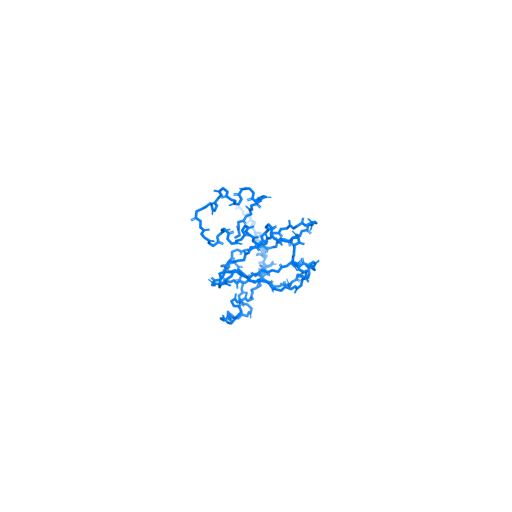 O O . GLY A 1 74 ? 2.295 -13.383 8.057 1.00 86.44 74 GLY A O 1
ATOM 610 N N . GLN A 1 75 ? 2.159 -14.588 6.166 1.00 83.25 75 GLN A N 1
ATOM 611 C CA . GLN A 1 75 ? 3.463 -14.210 5.639 1.00 83.25 75 GLN A CA 1
ATOM 612 C C . GLN A 1 75 ? 3.318 -13.828 4.174 1.00 83.25 75 GLN A C 1
ATOM 614 O O . GLN A 1 75 ? 2.754 -14.584 3.386 1.00 83.25 75 GLN A O 1
ATOM 619 N N . GLN A 1 76 ? 3.883 -12.683 3.803 1.00 82.81 76 GLN A N 1
ATOM 620 C CA . GLN A 1 76 ? 3.955 -12.242 2.419 1.00 82.81 76 GLN A CA 1
ATOM 621 C C . GLN A 1 76 ? 5.402 -11.942 2.051 1.00 82.81 76 GLN A C 1
ATOM 623 O O . GLN A 1 76 ? 6.137 -11.278 2.783 1.00 82.81 76 GLN A O 1
ATOM 628 N N . LYS A 1 77 ? 5.815 -12.436 0.885 1.00 85.81 77 LYS A N 1
ATOM 629 C CA . LYS A 1 77 ? 7.133 -12.149 0.332 1.00 85.81 77 LYS A CA 1
ATOM 630 C C . LYS A 1 77 ? 7.045 -10.899 -0.534 1.00 85.81 77 LYS A C 1
ATOM 632 O O . LYS A 1 77 ? 6.483 -10.946 -1.621 1.00 85.81 77 LYS A O 1
ATOM 637 N N . ILE A 1 78 ? 7.644 -9.805 -0.073 1.00 86.06 78 ILE A N 1
ATOM 638 C CA . ILE A 1 78 ? 7.793 -8.588 -0.876 1.00 86.06 78 ILE A CA 1
ATOM 639 C C . ILE A 1 78 ? 9.152 -8.606 -1.565 1.00 86.06 78 ILE A C 1
ATOM 641 O O . ILE A 1 78 ? 10.191 -8.736 -0.912 1.00 86.06 78 ILE A O 1
ATOM 645 N N . GLU A 1 79 ? 9.159 -8.412 -2.880 1.00 89.69 79 GLU A N 1
ATOM 646 C CA . GLU A 1 79 ? 10.377 -8.103 -3.620 1.00 89.69 79 GLU A CA 1
ATOM 647 C C . GLU A 1 79 ? 10.484 -6.590 -3.837 1.00 89.69 79 GLU A C 1
ATOM 649 O O . GLU A 1 79 ? 9.546 -5.949 -4.301 1.00 89.69 79 GLU A O 1
ATOM 654 N N . TYR A 1 80 ? 11.641 -6.003 -3.527 1.00 90.81 80 TYR A N 1
ATOM 655 C CA . TYR A 1 80 ? 11.915 -4.595 -3.806 1.00 90.81 80 TYR A CA 1
ATOM 656 C C . TYR A 1 80 ? 13.302 -4.418 -4.427 1.00 90.81 80 TYR A C 1
ATOM 658 O O . TYR A 1 80 ? 14.213 -5.225 -4.226 1.00 90.81 80 TYR A O 1
ATOM 666 N N . ALA A 1 81 ? 13.468 -3.355 -5.212 1.00 92.00 81 ALA A N 1
ATOM 667 C CA . ALA A 1 81 ? 14.737 -2.988 -5.831 1.00 92.00 81 ALA A CA 1
ATOM 668 C C . ALA A 1 81 ? 14.810 -1.467 -6.063 1.00 92.00 81 ALA A C 1
ATOM 670 O O . ALA A 1 81 ? 13.764 -0.834 -6.218 1.00 92.00 81 ALA A O 1
ATOM 671 N N . PRO A 1 82 ? 16.015 -0.867 -6.105 1.00 90.88 82 PRO A N 1
ATOM 672 C CA . PRO A 1 82 ? 16.180 0.520 -6.538 1.00 90.88 82 PRO A CA 1
ATOM 673 C C . PRO A 1 82 ? 15.726 0.683 -7.994 1.00 90.88 82 PRO A C 1
ATOM 675 O O . PRO A 1 82 ? 16.051 -0.167 -8.834 1.00 90.88 82 PRO A O 1
ATOM 678 N N . LYS A 1 83 ? 14.988 1.757 -8.303 1.00 90.06 83 LYS A N 1
ATOM 679 C CA . LYS A 1 83 ? 14.404 1.975 -9.640 1.00 90.06 83 LYS A CA 1
ATOM 680 C C . LYS A 1 83 ? 15.472 2.022 -10.732 1.00 90.06 83 LYS A C 1
ATOM 682 O O . LYS A 1 83 ? 15.241 1.523 -11.827 1.00 90.06 83 LYS A O 1
ATOM 687 N N . GLU A 1 84 ? 16.662 2.521 -10.411 1.00 90.19 84 GLU A N 1
ATOM 688 C CA . GLU A 1 84 ? 17.807 2.645 -11.321 1.00 90.19 84 GLU A CA 1
ATOM 689 C C . GLU A 1 84 ? 18.329 1.279 -11.798 1.00 90.19 84 GLU A C 1
ATOM 691 O O . GLU A 1 84 ? 19.044 1.188 -12.793 1.00 90.19 84 GLU A O 1
ATOM 696 N N . THR A 1 85 ? 17.977 0.198 -11.092 1.00 91.62 85 THR A N 1
ATOM 697 C CA . THR A 1 85 ? 18.368 -1.180 -11.435 1.00 91.62 85 THR A CA 1
ATOM 698 C C . THR A 1 85 ? 17.320 -1.923 -12.269 1.00 91.62 85 THR A C 1
ATOM 700 O O . THR A 1 85 ? 17.529 -3.084 -12.642 1.00 91.62 85 THR A O 1
ATOM 703 N N . LEU A 1 86 ? 16.186 -1.281 -12.551 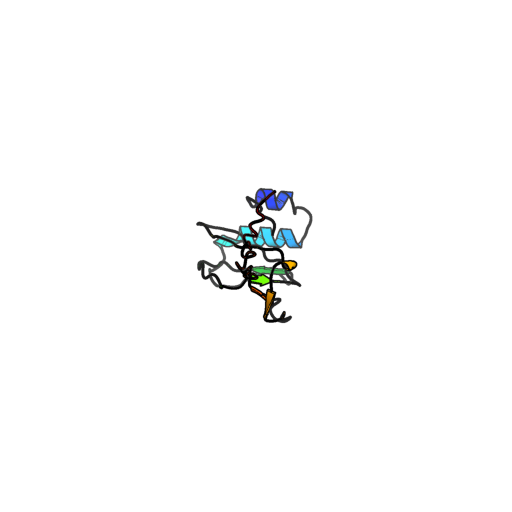1.00 93.44 86 LEU A N 1
ATOM 704 C CA . LEU A 1 86 ? 15.045 -1.858 -13.250 1.00 93.44 86 LEU A CA 1
ATOM 705 C C . LEU A 1 86 ? 14.872 -1.219 -14.632 1.00 93.44 86 LEU A C 1
ATOM 707 O O . LEU A 1 86 ? 15.298 -0.097 -14.885 1.00 93.44 86 LEU A O 1
ATOM 711 N N . GLN A 1 87 ? 14.235 -1.953 -15.542 1.00 93.81 87 GLN A N 1
ATOM 712 C CA . GLN A 1 87 ? 13.883 -1.457 -16.868 1.00 93.81 87 GLN A CA 1
ATOM 713 C C . GLN A 1 87 ? 12.389 -1.150 -16.920 1.00 93.81 87 GLN A C 1
ATOM 715 O O . GLN A 1 87 ? 11.581 -2.028 -16.620 1.00 93.81 87 GLN A O 1
ATOM 720 N N . VAL A 1 88 ? 12.031 0.057 -17.356 1.00 94.56 88 VAL A N 1
ATOM 721 C CA . VAL A 1 88 ? 10.635 0.446 -17.597 1.00 94.56 88 VAL A CA 1
ATOM 722 C C . VAL A 1 88 ? 10.045 -0.429 -18.707 1.00 94.56 88 VAL A C 1
ATOM 724 O O . VAL A 1 88 ? 10.630 -0.570 -19.783 1.00 94.56 88 VAL A O 1
ATOM 727 N N . VAL A 1 89 ? 8.911 -1.055 -18.410 1.00 94.56 89 VAL A N 1
ATOM 728 C CA . VAL A 1 89 ? 8.094 -1.850 -19.338 1.00 94.56 89 VAL A CA 1
ATOM 729 C C . VAL A 1 89 ? 6.911 -1.029 -19.814 1.00 94.56 89 VAL A C 1
ATOM 731 O O . VAL A 1 89 ? 6.609 -1.029 -21.003 1.00 94.56 89 VAL A O 1
ATOM 734 N N . GLU A 1 90 ? 6.287 -0.305 -18.892 1.00 93.69 90 GLU A N 1
ATOM 735 C CA . GLU A 1 90 ? 5.191 0.601 -19.182 1.00 93.69 90 GLU A CA 1
ATOM 736 C C . GLU A 1 90 ? 5.483 1.963 -18.567 1.00 93.69 90 GLU A C 1
ATOM 738 O O . GLU A 1 90 ? 5.880 2.058 -17.400 1.00 93.69 90 GLU A O 1
ATOM 743 N N . TYR A 1 91 ? 5.311 3.007 -19.376 1.00 94.56 91 TYR A N 1
ATOM 744 C CA . TYR A 1 91 ? 5.535 4.375 -18.944 1.00 94.56 91 TYR A CA 1
ATOM 745 C C . TYR A 1 91 ? 4.573 4.774 -17.829 1.00 94.56 91 TYR A C 1
ATOM 747 O O . TYR A 1 91 ? 3.466 4.259 -17.699 1.00 94.56 91 TYR A O 1
ATOM 755 N N . TYR A 1 92 ? 5.039 5.726 -17.034 1.00 95.94 92 TYR A N 1
ATOM 756 C CA . TYR A 1 92 ? 4.288 6.290 -15.932 1.00 95.94 92 TYR A CA 1
ATOM 757 C C . TYR A 1 92 ? 2.965 6.920 -16.397 1.00 95.94 92 TYR A C 1
ATOM 759 O O . TYR A 1 92 ? 2.955 7.706 -17.346 1.00 95.94 92 TYR A O 1
ATOM 767 N N . ARG A 1 93 ? 1.876 6.591 -15.692 1.00 95.38 93 ARG A N 1
ATOM 768 C CA . ARG A 1 93 ? 0.536 7.165 -15.866 1.00 95.38 93 ARG A CA 1
ATOM 769 C C . ARG A 1 93 ? 0.165 8.034 -14.672 1.00 95.38 93 ARG A C 1
ATOM 771 O O . ARG A 1 93 ? 0.172 7.555 -13.533 1.00 95.38 93 ARG A O 1
ATOM 778 N N . ASP A 1 94 ? -0.198 9.283 -14.943 1.00 92.62 94 ASP A N 1
ATOM 779 C CA . ASP A 1 94 ? -0.548 10.263 -13.912 1.00 92.62 94 ASP A CA 1
ATOM 780 C C . ASP A 1 94 ? -1.868 9.953 -13.204 1.00 92.62 94 ASP A C 1
ATOM 782 O O . ASP A 1 94 ? -2.005 10.272 -12.021 1.00 92.62 94 ASP A O 1
ATOM 786 N N . GLU A 1 95 ? -2.824 9.316 -13.888 1.00 91.94 95 GLU A N 1
ATOM 787 C CA . GLU A 1 95 ? -4.143 9.018 -13.320 1.00 91.94 95 GLU A CA 1
ATOM 788 C C . GLU A 1 95 ? -4.065 7.967 -12.211 1.00 91.94 95 GLU A C 1
ATOM 790 O O . GLU A 1 95 ? -4.835 8.004 -11.254 1.00 91.94 95 GLU A O 1
ATOM 795 N N . THR A 1 96 ? -3.132 7.022 -12.337 1.00 89.62 96 THR A N 1
ATOM 796 C CA . THR A 1 96 ? -2.982 5.903 -11.400 1.00 89.62 96 THR A CA 1
ATOM 797 C C . THR A 1 96 ? -1.737 6.000 -10.528 1.00 89.62 96 THR A C 1
ATOM 799 O O . THR A 1 96 ? -1.557 5.131 -9.680 1.00 89.62 96 THR A O 1
ATOM 802 N N . ASP A 1 97 ? -0.872 6.994 -10.763 1.00 93.38 97 ASP A N 1
ATOM 803 C CA . ASP A 1 97 ? 0.465 7.127 -10.165 1.00 93.38 97 ASP A CA 1
ATOM 804 C C . ASP A 1 97 ? 1.287 5.830 -10.275 1.00 93.38 97 ASP A C 1
ATOM 806 O O . ASP A 1 97 ? 1.875 5.367 -9.301 1.00 93.38 97 ASP A O 1
ATOM 810 N N . ARG A 1 98 ? 1.284 5.184 -11.448 1.00 92.56 98 ARG A N 1
ATOM 811 C CA . ARG A 1 98 ? 1.938 3.877 -11.646 1.00 92.56 98 ARG A CA 1
ATOM 812 C C . ARG A 1 98 ? 2.805 3.865 -12.891 1.00 92.56 98 ARG A C 1
ATOM 814 O O . ARG A 1 98 ? 2.402 4.350 -13.942 1.00 92.56 98 ARG A O 1
ATOM 821 N N . GLU A 1 99 ? 3.980 3.264 -12.762 1.00 94.62 99 GLU A N 1
ATOM 822 C CA . GLU A 1 99 ? 4.818 2.790 -13.864 1.00 94.62 99 GLU A CA 1
ATOM 823 C C . GLU A 1 99 ? 5.174 1.321 -13.608 1.00 94.62 99 GLU A C 1
ATOM 825 O O . GLU A 1 99 ? 5.378 0.929 -12.454 1.00 94.62 99 GLU A O 1
ATOM 830 N N . TYR A 1 100 ? 5.261 0.511 -14.663 1.00 94.56 100 TYR A N 1
ATOM 831 C CA . TYR A 1 100 ? 5.621 -0.901 -14.530 1.00 94.56 100 TYR A CA 1
ATOM 832 C C . TYR A 1 100 ? 7.057 -1.125 -14.971 1.00 94.56 100 TYR A C 1
ATOM 834 O O . TYR A 1 100 ? 7.474 -0.696 -16.050 1.00 94.56 100 TYR A O 1
ATOM 842 N N . LEU A 1 101 ? 7.822 -1.830 -14.143 1.00 94.38 101 LEU A N 1
ATOM 843 C CA . LEU A 1 101 ? 9.224 -2.127 -14.382 1.00 94.38 101 LEU A CA 1
ATOM 844 C C . LEU A 1 101 ? 9.483 -3.629 -14.294 1.00 94.38 101 LEU A C 1
ATOM 846 O O . LEU A 1 101 ? 8.824 -4.369 -13.570 1.00 94.38 101 LEU A O 1
ATOM 850 N N . LYS A 1 102 ? 10.506 -4.093 -15.002 1.00 94.00 102 LYS A N 1
ATOM 851 C CA . LYS A 1 102 ? 11.014 -5.460 -14.887 1.00 94.00 102 LYS A CA 1
ATOM 852 C C . LYS A 1 102 ? 12.461 -5.451 -14.442 1.00 94.00 102 LYS A C 1
ATOM 854 O O . LYS A 1 102 ? 13.244 -4.566 -14.800 1.00 94.00 102 LYS A O 1
ATOM 859 N N . ARG A 1 103 ? 12.846 -6.492 -13.711 1.00 90.19 103 ARG A N 1
ATOM 860 C CA . ARG A 1 103 ? 14.250 -6.731 -13.388 1.00 90.19 103 ARG A CA 1
ATOM 861 C C . ARG A 1 103 ? 15.021 -7.009 -14.676 1.00 90.19 103 ARG A C 1
ATOM 863 O O . ARG A 1 103 ? 14.639 -7.871 -15.471 1.00 90.19 103 ARG A O 1
ATOM 870 N N . LEU A 1 104 ? 16.134 -6.308 -14.871 1.00 80.56 104 LEU A N 1
ATOM 871 C CA . LEU A 1 104 ? 17.059 -6.618 -15.954 1.00 80.56 104 LEU A CA 1
ATOM 872 C C . LEU A 1 104 ? 17.606 -8.032 -15.736 1.00 80.56 104 LEU A C 1
ATOM 874 O O . LEU A 1 104 ? 18.292 -8.307 -14.748 1.00 80.56 104 LEU A O 1
ATOM 878 N N . ARG A 1 105 ? 17.320 -8.953 -16.663 1.00 64.81 105 ARG A N 1
ATOM 879 C CA . ARG A 1 105 ? 18.017 -10.241 -16.681 1.00 64.81 105 ARG A CA 1
ATOM 880 C C . ARG A 1 105 ? 19.475 -9.934 -16.998 1.00 64.81 105 ARG A C 1
ATOM 882 O O . ARG A 1 105 ? 19.807 -9.595 -18.130 1.00 64.81 105 ARG A O 1
ATOM 889 N N . ARG A 1 106 ? 20.362 -10.053 -16.006 1.00 58.41 106 ARG A N 1
ATOM 890 C CA . ARG A 1 106 ? 21.802 -10.096 -16.272 1.00 58.41 106 ARG A CA 1
ATOM 891 C C . ARG A 1 106 ? 22.034 -11.253 -17.239 1.00 58.41 106 ARG A C 1
ATOM 893 O O . ARG A 1 106 ? 21.827 -12.411 -16.875 1.00 58.41 106 ARG A O 1
ATOM 900 N N . ASN A 1 107 ? 22.436 -10.943 -18.470 1.00 48.97 107 ASN A N 1
ATOM 901 C CA . ASN A 1 107 ? 22.895 -11.951 -19.414 1.00 48.97 107 ASN A CA 1
ATOM 902 C C . ASN A 1 107 ? 23.993 -12.763 -18.721 1.00 48.97 107 ASN A C 1
ATOM 904 O O . ASN A 1 107 ? 25.083 -12.251 -18.474 1.00 48.97 107 ASN A O 1
ATOM 908 N N . ARG A 1 108 ? 23.733 -14.042 -18.426 1.00 51.25 108 ARG A N 1
ATOM 909 C CA . ARG A 1 108 ? 24.773 -15.018 -18.066 1.00 51.25 108 ARG A CA 1
ATOM 910 C C . ARG A 1 108 ? 25.604 -15.366 -19.308 1.00 51.25 108 ARG A C 1
ATOM 912 O O . ARG A 1 108 ? 25.750 -16.525 -19.670 1.00 51.25 108 ARG A O 1
ATOM 919 N N . ARG A 1 109 ? 26.143 -14.359 -19.992 1.00 51.06 109 ARG A N 1
ATOM 920 C CA . ARG A 1 109 ? 27.276 -14.526 -20.899 1.00 51.06 109 ARG A CA 1
ATOM 921 C C . ARG A 1 109 ? 28.497 -14.031 -20.141 1.00 51.06 109 ARG A C 1
ATOM 923 O O . ARG A 1 109 ? 28.972 -12.924 -20.355 1.00 51.06 109 ARG A O 1
ATOM 930 N N . GLY A 1 110 ? 28.946 -14.848 -19.188 1.00 46.94 110 GLY A N 1
ATOM 931 C CA . GLY A 1 110 ? 30.300 -14.708 -18.665 1.00 46.94 110 GLY A CA 1
ATOM 932 C C . GLY A 1 110 ? 31.295 -14.868 -19.821 1.00 46.94 110 GLY A C 1
ATOM 933 O O . GLY A 1 110 ? 30.985 -15.575 -20.787 1.00 46.94 110 GLY A O 1
ATOM 934 N N . PRO A 1 111 ? 32.462 -14.210 -19.769 1.00 47.41 111 PRO A N 1
ATOM 935 C CA . PRO A 1 111 ? 33.464 -14.359 -20.811 1.00 47.41 111 PRO A CA 1
ATOM 936 C C . PRO A 1 111 ? 33.836 -15.841 -20.907 1.00 47.41 111 PRO A C 1
ATOM 938 O O . PRO A 1 111 ? 34.239 -16.453 -19.916 1.00 47.41 111 PRO A O 1
ATOM 941 N N . ARG A 1 112 ? 33.687 -16.437 -22.098 1.00 47.72 112 ARG A N 1
ATOM 942 C CA . ARG A 1 112 ? 34.348 -17.708 -22.406 1.00 47.72 112 ARG A CA 1
ATOM 943 C C . ARG A 1 112 ? 35.835 -17.455 -22.184 1.00 47.72 112 ARG A C 1
ATOM 945 O O . ARG A 1 112 ? 36.440 -16.715 -22.955 1.00 47.72 112 ARG A O 1
ATOM 952 N N . ARG A 1 113 ? 36.399 -17.998 -21.100 1.00 43.88 113 ARG A N 1
ATOM 953 C CA . ARG A 1 113 ? 37.845 -18.012 -20.877 1.00 43.88 113 ARG A CA 1
ATOM 954 C C . ARG A 1 113 ? 38.473 -18.643 -22.116 1.00 43.88 113 ARG A C 1
ATOM 956 O O . ARG A 1 113 ? 38.355 -19.847 -22.323 1.00 43.88 113 ARG A O 1
ATOM 963 N N . ALA A 1 114 ? 39.085 -17.826 -22.963 1.00 44.09 114 ALA A N 1
ATOM 964 C CA . ALA A 1 114 ? 40.004 -18.318 -23.966 1.00 44.09 114 ALA A CA 1
ATOM 965 C C . ALA A 1 114 ? 41.208 -18.870 -23.196 1.00 44.09 114 ALA A C 1
ATOM 967 O O . ALA A 1 114 ? 42.001 -18.101 -22.655 1.00 44.09 114 ALA A O 1
ATOM 968 N N . ASN A 1 115 ? 41.306 -20.198 -23.091 1.00 40.31 115 ASN A N 1
ATOM 969 C CA . ASN A 1 115 ? 42.541 -20.864 -22.695 1.00 40.31 115 ASN A CA 1
ATOM 970 C C . ASN A 1 115 ? 43.598 -20.515 -23.745 1.00 40.31 115 ASN A C 1
ATOM 972 O O . ASN A 1 115 ? 43.678 -21.143 -24.799 1.00 40.31 115 ASN A O 1
ATOM 976 N N . ARG A 1 116 ? 44.390 -19.478 -23.475 1.00 38.22 116 ARG A N 1
ATOM 977 C CA . ARG A 1 116 ? 45.621 -19.221 -24.208 1.00 38.22 116 ARG A CA 1
ATOM 978 C C . ARG A 1 116 ? 46.710 -20.021 -23.504 1.00 38.22 116 ARG A C 1
ATOM 980 O O . ARG A 1 116 ? 47.248 -19.588 -22.492 1.00 38.22 116 ARG A O 1
ATOM 987 N N . TYR A 1 117 ? 46.977 -21.219 -24.015 1.00 39.50 117 TYR A N 1
ATOM 988 C CA . TYR A 1 117 ? 48.218 -21.923 -23.722 1.00 39.50 117 TYR A CA 1
ATOM 989 C C . TYR A 1 117 ? 49.374 -21.050 -24.218 1.00 39.50 117 TYR A C 1
ATOM 991 O O . TYR A 1 117 ? 49.445 -20.748 -25.408 1.00 39.50 117 TYR A O 1
ATOM 999 N N . LEU A 1 118 ? 50.268 -20.647 -23.321 1.00 35.94 118 LEU A N 1
ATOM 1000 C CA . LEU A 1 118 ? 51.612 -20.217 -23.686 1.00 35.94 118 LEU A CA 1
ATOM 1001 C C . LEU A 1 118 ? 52.574 -21.261 -23.122 1.00 35.94 118 LEU A C 1
ATOM 1003 O O . LEU A 1 118 ? 52.720 -21.409 -21.911 1.00 35.94 118 LEU A O 1
ATOM 1007 N N . ARG A 1 119 ? 53.137 -22.050 -24.041 1.00 36.19 119 ARG A N 1
ATOM 1008 C CA . ARG A 1 119 ? 54.310 -22.899 -23.823 1.00 36.19 119 ARG A CA 1
ATOM 1009 C C . ARG A 1 119 ? 55.544 -21.995 -23.701 1.00 36.19 119 ARG A C 1
ATOM 1011 O O . ARG A 1 119 ? 55.671 -21.052 -24.477 1.00 36.19 119 ARG A O 1
ATOM 1018 N N . TYR A 1 120 ? 56.416 -22.348 -22.760 1.00 26.66 120 TYR A N 1
ATOM 1019 C CA . TYR A 1 120 ? 57.820 -21.924 -22.625 1.00 26.66 120 TYR A CA 1
ATOM 1020 C C . TYR A 1 120 ? 58.639 -22.217 -23.906 1.00 26.66 120 TYR A C 1
ATOM 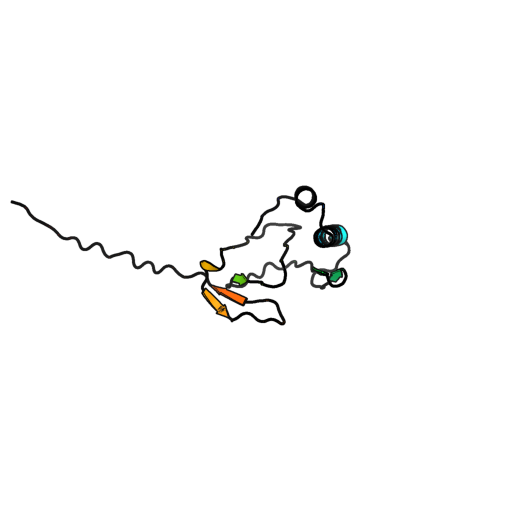1022 O O . TYR A 1 120 ? 58.174 -22.997 -24.749 1.00 26.66 120 TYR A O 1
ATOM 1030 N N . PRO A 1 121 ? 59.815 -21.590 -24.097 1.00 50.72 121 PRO A N 1
ATOM 1031 C CA . PRO A 1 121 ? 61.026 -21.844 -23.296 1.00 50.72 121 PRO A CA 1
ATOM 1032 C C . PRO A 1 121 ? 61.325 -20.805 -22.212 1.00 50.72 121 PRO A C 1
ATOM 1034 O O . PRO A 1 121 ? 60.972 -19.620 -22.396 1.00 50.72 121 PRO A O 1
#

Organism: Escherichia coli (NCBI:txid562)

Foldseek 3Di:
DDDDDDPVSLCVVPVPDPLSVVVSVCVVCVVVADAPDWDDDPPRDIDHHHPDLDDDQWDKDADPDDDDDDDDDDDHDDDDDDPVQWAWPADADPVVRITTTHGPDPPPCDPPPPPPDDDDD

pLDDT: mean 82.37, std 16.36, range [26.66, 95.94]

Radius of gyration: 21.92 Å; chains: 1; bounding box: 76×38×42 Å

Sequence (121 aa):
MRIIDNLEQFRQIYASGKKWQRCVEAIENIDNIQPGVAHSIGDSLTYRVETDSATDALFTGHRRYFEVHYYLQGQQKIEYAPKETLQVVEYYRDETDREYLKRLRRNRRGPRRANRYLRYP

InterPro domains:
  IPR004375 NanQ anomerase/TabA/YiaL family [PF04074] (3-101)
  IPR004375 NanQ anomerase/TabA/YiaL family [PTHR34986] (2-105)
  IPR037012 NanQ anomerase/TabA/YiaL superfamily [G3DSA:2.60.120.370] (2-117)